Protein AF-A0A241T8P2-F1 (afdb_monomer_lite)

pLDDT: mean 74.99, std 16.69, range [45.44, 95.88]

Structure (mmCIF, N/CA/C/O backbone):
data_AF-A0A241T8P2-F1
#
_entry.id   AF-A0A241T8P2-F1
#
loop_
_atom_site.group_PDB
_atom_site.id
_atom_site.type_symbol
_atom_site.label_atom_id
_atom_site.label_alt_id
_atom_site.label_comp_id
_atom_site.label_asym_id
_atom_site.label_entity_id
_atom_site.label_seq_id
_atom_site.pdbx_PDB_ins_code
_atom_site.Cartn_x
_atom_site.Cartn_y
_atom_site.Cartn_z
_atom_site.occupancy
_atom_site.B_iso_or_equiv
_atom_site.auth_seq_id
_atom_site.auth_comp_id
_atom_site.auth_asym_id
_atom_site.auth_atom_id
_atom_site.pdbx_PDB_model_num
ATOM 1 N N . MET A 1 1 ? 19.088 -32.387 30.235 1.00 52.38 1 MET A N 1
ATOM 2 C CA . MET A 1 1 ? 18.187 -31.205 30.222 1.00 52.38 1 MET A CA 1
ATOM 3 C C . MET A 1 1 ? 18.501 -30.166 29.137 1.00 52.38 1 MET A C 1
ATOM 5 O O . MET A 1 1 ? 17.572 -29.505 28.700 1.00 52.38 1 MET A O 1
ATOM 9 N N . ARG A 1 2 ? 19.743 -30.046 28.636 1.00 56.91 2 ARG A N 1
ATOM 10 C CA . ARG A 1 2 ? 20.129 -29.011 27.650 1.00 56.91 2 ARG A CA 1
ATOM 11 C C . ARG A 1 2 ? 19.470 -29.129 26.260 1.00 56.91 2 ARG A C 1
ATOM 13 O O . ARG A 1 2 ? 19.161 -28.113 25.659 1.00 56.91 2 ARG A O 1
ATOM 20 N N . ILE A 1 3 ? 19.180 -30.345 25.788 1.00 60.09 3 ILE A N 1
ATOM 21 C CA . ILE A 1 3 ? 18.574 -30.579 24.457 1.00 60.09 3 ILE A CA 1
ATOM 22 C C . ILE A 1 3 ? 17.090 -30.168 24.410 1.00 60.09 3 ILE A C 1
ATOM 24 O O . ILE A 1 3 ? 16.635 -29.614 23.415 1.00 60.09 3 ILE A O 1
ATOM 28 N N . LYS A 1 4 ? 16.343 -30.362 25.509 1.00 55.84 4 LYS A N 1
ATOM 29 C CA . LYS A 1 4 ? 14.922 -29.970 25.595 1.00 55.84 4 LYS A CA 1
ATOM 30 C C . LYS A 1 4 ? 14.742 -28.444 25.566 1.00 55.84 4 LYS A C 1
ATOM 32 O O . LYS A 1 4 ? 13.799 -27.964 24.954 1.00 55.84 4 LYS A O 1
ATOM 37 N N . ALA A 1 5 ? 15.680 -27.701 26.162 1.00 59.94 5 ALA A N 1
ATOM 38 C CA . ALA A 1 5 ? 15.686 -26.236 26.146 1.00 59.94 5 ALA A CA 1
ATOM 39 C C . ALA A 1 5 ? 16.039 -25.650 24.761 1.00 59.94 5 ALA A C 1
ATOM 41 O O . ALA A 1 5 ? 15.539 -24.595 24.380 1.00 59.94 5 ALA A O 1
ATOM 42 N N . LEU A 1 6 ? 16.867 -26.353 23.983 1.00 57.59 6 LEU A N 1
ATOM 43 C CA . LEU A 1 6 ? 17.239 -25.961 22.617 1.00 57.59 6 LEU A CA 1
ATOM 44 C C . LEU A 1 6 ? 16.080 -26.171 21.622 1.00 57.59 6 LEU A C 1
ATOM 46 O O . LEU A 1 6 ? 15.851 -25.344 20.739 1.00 57.59 6 LEU A O 1
ATOM 50 N N . LEU A 1 7 ? 15.294 -27.234 21.818 1.00 59.84 7 LEU A N 1
ATOM 51 C CA . LEU A 1 7 ? 14.061 -27.494 21.065 1.00 59.84 7 LEU A CA 1
ATOM 52 C C . LEU A 1 7 ? 12.938 -26.496 21.393 1.00 59.84 7 LEU A C 1
ATOM 54 O O . LEU A 1 7 ? 12.213 -26.079 20.495 1.00 59.84 7 LEU A O 1
ATOM 58 N N . SER A 1 8 ? 12.811 -26.046 22.646 1.00 60.41 8 SER A N 1
ATOM 59 C CA . SER A 1 8 ? 11.834 -24.999 22.984 1.00 60.41 8 SER A CA 1
ATOM 60 C C . SER A 1 8 ? 12.214 -23.628 22.417 1.00 60.41 8 SER A C 1
ATOM 62 O O . SER A 1 8 ? 11.335 -22.857 22.047 1.00 60.41 8 SER A O 1
ATOM 6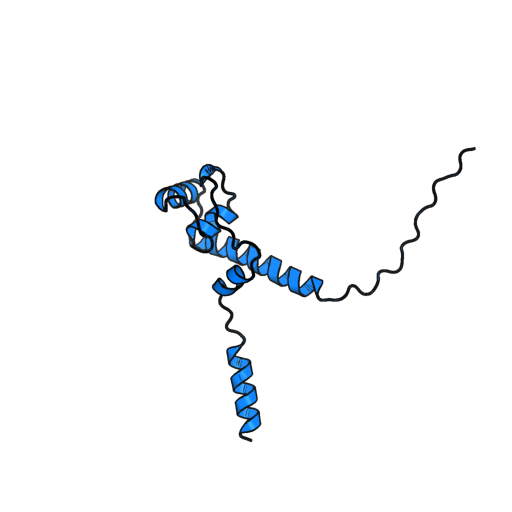4 N N . PHE A 1 9 ? 13.513 -23.323 22.309 1.00 61.62 9 PHE A N 1
ATOM 65 C CA . PHE A 1 9 ? 13.979 -22.041 21.773 1.00 61.62 9 PHE A CA 1
ATOM 66 C C . PHE A 1 9 ? 13.799 -21.941 20.250 1.00 61.62 9 PHE A C 1
ATOM 68 O O . PHE A 1 9 ? 13.499 -20.871 19.737 1.00 61.62 9 PHE A O 1
ATOM 75 N N . THR A 1 10 ? 13.909 -23.062 19.529 1.00 61.25 10 THR A N 1
ATOM 76 C CA . THR A 1 10 ? 13.723 -23.123 18.066 1.00 61.25 10 THR A CA 1
ATOM 77 C C . THR A 1 10 ? 12.260 -23.010 17.624 1.00 61.25 10 THR A C 1
ATOM 79 O O . THR A 1 10 ? 11.990 -22.466 16.557 1.00 61.25 10 THR A O 1
ATOM 82 N N . LEU A 1 11 ? 11.304 -23.425 18.459 1.00 61.06 11 LEU A N 1
ATOM 83 C CA . LEU A 1 11 ? 9.869 -23.235 18.203 1.00 61.06 11 LEU A CA 1
ATOM 84 C C . LEU A 1 11 ? 9.407 -21.778 18.386 1.00 61.06 11 LEU A C 1
ATOM 86 O O . LEU A 1 11 ? 8.476 -21.348 17.708 1.00 61.06 11 LEU A O 1
ATOM 90 N N . LEU A 1 12 ? 10.078 -20.997 19.241 1.00 60.25 12 LEU A N 1
ATOM 91 C CA . LEU A 1 12 ? 9.709 -19.600 19.510 1.00 60.25 12 LEU A CA 1
ATOM 92 C C . LEU A 1 12 ? 10.079 -18.638 18.364 1.00 60.25 12 LEU A C 1
ATOM 94 O O . LEU A 1 12 ? 9.509 -17.558 18.250 1.00 60.25 12 LEU A O 1
ATOM 98 N N . ILE A 1 13 ? 11.022 -19.029 17.502 1.00 58.53 13 ILE A N 1
ATOM 99 C CA . ILE A 1 13 ? 11.507 -18.208 16.378 1.00 58.53 13 ILE A CA 1
ATOM 100 C C . ILE A 1 13 ? 10.630 -18.341 15.119 1.00 58.53 13 ILE A C 1
ATOM 102 O O . ILE A 1 13 ? 10.804 -17.580 14.172 1.00 58.53 13 ILE A O 1
ATOM 106 N N . MET A 1 14 ? 9.681 -19.287 15.093 1.00 57.34 14 MET A N 1
ATOM 107 C CA . MET A 1 14 ? 8.834 -19.569 13.921 1.00 57.34 14 MET A CA 1
ATOM 108 C C . MET A 1 14 ? 7.494 -18.818 13.902 1.00 57.34 14 MET A C 1
ATOM 110 O O . MET A 1 14 ? 6.806 -18.839 12.887 1.00 57.34 14 MET A O 1
ATOM 114 N N . THR A 1 15 ? 7.110 -18.104 14.965 1.00 59.09 15 THR A N 1
ATOM 115 C CA . THR A 1 15 ? 5.838 -17.348 15.001 1.00 59.09 15 THR A CA 1
ATOM 116 C C . THR A 1 15 ? 5.971 -15.893 14.534 1.00 59.09 15 THR A C 1
ATOM 118 O O . THR A 1 15 ? 5.076 -15.085 14.763 1.00 59.09 15 THR A O 1
ATOM 121 N N . GLY A 1 16 ? 7.082 -15.541 13.881 1.00 51.25 16 GLY A N 1
ATOM 122 C CA . GLY A 1 16 ? 7.417 -14.174 13.469 1.00 51.25 16 GLY A CA 1
ATOM 123 C C . GLY A 1 16 ? 7.400 -13.927 11.958 1.00 51.25 16 GLY A C 1
ATOM 124 O O . GLY A 1 16 ? 8.191 -13.119 11.475 1.00 51.25 16 GLY A O 1
ATOM 125 N N . CYS A 1 17 ? 6.554 -14.607 11.179 1.00 55.12 17 CYS A N 1
ATOM 126 C CA . CYS A 1 17 ? 6.371 -14.242 9.771 1.00 55.12 17 CYS A CA 1
ATOM 127 C C . CYS A 1 17 ? 5.560 -12.941 9.681 1.00 55.12 17 CYS A C 1
ATOM 129 O O . CYS A 1 17 ? 4.333 -12.947 9.705 1.00 55.12 17 CYS A O 1
ATOM 131 N N . SER A 1 18 ? 6.276 -11.815 9.611 1.00 60.88 18 SER A N 1
ATOM 132 C CA . SER A 1 18 ? 5.726 -10.486 9.319 1.00 60.88 18 SER A CA 1
ATOM 133 C C . SER A 1 18 ? 4.823 -10.526 8.079 1.00 60.88 18 SER A C 1
ATOM 135 O O . SER A 1 18 ? 5.142 -11.196 7.095 1.00 60.88 18 SER A O 1
ATOM 137 N N . SER A 1 19 ? 3.732 -9.757 8.097 1.00 53.59 19 SER A N 1
ATOM 138 C CA . SER A 1 19 ? 2.792 -9.578 6.979 1.00 53.59 19 SER A CA 1
ATOM 139 C C . SER A 1 19 ? 3.477 -9.208 5.654 1.00 53.59 19 SER A C 1
ATOM 141 O O . SER A 1 19 ? 2.945 -9.499 4.586 1.00 53.59 19 SER A O 1
ATOM 143 N N . TYR A 1 20 ? 4.692 -8.651 5.699 1.00 54.34 20 TYR A N 1
ATOM 144 C CA . TYR A 1 20 ? 5.519 -8.381 4.520 1.00 54.34 20 TYR A CA 1
ATOM 145 C C . TYR A 1 20 ? 5.936 -9.652 3.752 1.00 54.34 20 TYR A C 1
ATOM 147 O O . TYR A 1 20 ? 5.991 -9.649 2.524 1.00 54.34 20 TYR A O 1
ATOM 155 N N . GLN A 1 21 ? 6.185 -10.767 4.449 1.00 54.19 21 GLN A N 1
ATOM 156 C CA . GLN A 1 21 ? 6.580 -12.033 3.816 1.00 54.19 21 GLN A CA 1
ATOM 157 C C . GLN A 1 21 ? 5.420 -12.703 3.074 1.00 54.19 21 GLN A C 1
ATOM 159 O O . GLN A 1 21 ? 5.643 -13.391 2.082 1.00 54.19 21 GLN A O 1
ATOM 164 N N . MET A 1 22 ? 4.173 -12.460 3.485 1.00 57.06 22 MET A N 1
ATOM 165 C CA . MET A 1 22 ? 3.011 -13.009 2.781 1.00 57.06 22 MET A CA 1
ATOM 166 C C . MET A 1 22 ? 2.884 -12.496 1.349 1.00 57.06 22 MET A C 1
ATOM 168 O O . MET A 1 22 ? 2.411 -13.215 0.472 1.00 57.06 22 MET A O 1
ATOM 172 N N . ASN A 1 23 ? 3.350 -11.280 1.088 1.00 54.97 23 ASN A N 1
ATOM 173 C CA . ASN A 1 23 ? 3.365 -10.729 -0.257 1.00 54.97 23 ASN A CA 1
ATOM 174 C C . ASN A 1 23 ? 4.444 -11.385 -1.149 1.00 54.97 23 ASN A C 1
ATOM 176 O O . ASN A 1 23 ? 4.297 -11.464 -2.368 1.00 54.97 23 ASN A O 1
ATOM 180 N N . GLN A 1 24 ? 5.492 -11.959 -0.540 1.00 53.25 24 GLN A N 1
ATOM 181 C CA . GLN A 1 24 ? 6.477 -12.797 -1.236 1.00 53.25 24 GLN A CA 1
ATOM 182 C C . GLN A 1 24 ? 5.980 -14.214 -1.547 1.00 53.25 24 GLN A C 1
ATOM 184 O O . GLN A 1 24 ? 6.607 -14.905 -2.345 1.00 53.25 24 GLN A O 1
ATOM 189 N N . LEU A 1 25 ? 4.822 -14.639 -1.025 1.00 59.44 25 LEU A N 1
ATOM 190 C CA . LEU A 1 25 ? 4.193 -15.912 -1.412 1.00 59.44 25 LEU A CA 1
ATOM 191 C C . LEU A 1 25 ? 3.638 -15.893 -2.854 1.00 59.44 25 LEU A C 1
ATOM 193 O O . LEU A 1 25 ? 2.939 -16.815 -3.263 1.00 59.44 25 LEU A O 1
ATOM 197 N N . GLY A 1 26 ? 3.930 -14.848 -3.638 1.00 55.56 26 GLY A N 1
ATOM 198 C CA . GLY A 1 26 ? 3.743 -14.829 -5.090 1.00 55.56 26 GLY A CA 1
ATOM 199 C C . GLY A 1 26 ? 2.298 -14.671 -5.559 1.00 55.56 26 GLY A C 1
ATOM 200 O O . GLY A 1 26 ? 2.051 -14.622 -6.759 1.00 55.56 26 GLY A O 1
ATOM 201 N N . LEU A 1 27 ? 1.332 -14.542 -4.647 1.00 63.31 27 LEU A N 1
ATOM 202 C CA . LEU A 1 27 ? -0.085 -14.494 -5.015 1.00 63.31 27 LEU A CA 1
ATOM 203 C C . LEU A 1 27 ? -0.481 -13.195 -5.743 1.00 63.31 27 LEU A C 1
ATOM 205 O O . LEU A 1 27 ? -1.489 -13.203 -6.450 1.00 63.31 27 LEU A O 1
ATOM 209 N N . ARG A 1 28 ? 0.281 -12.096 -5.584 1.00 70.38 28 ARG A N 1
ATOM 210 C CA . ARG A 1 28 ? 0.095 -10.792 -6.268 1.00 70.38 28 ARG A CA 1
ATOM 211 C C . ARG A 1 28 ? 1.412 -9.999 -6.437 1.00 70.38 28 ARG A C 1
ATOM 213 O O . ARG A 1 28 ? 1.400 -8.774 -6.443 1.00 70.38 28 ARG A O 1
ATOM 220 N N . SER A 1 29 ? 2.554 -10.672 -6.602 1.00 67.75 29 SER A N 1
ATOM 221 C CA . SER A 1 29 ? 3.877 -10.011 -6.634 1.00 67.75 29 SER A CA 1
ATOM 222 C C . SER A 1 29 ? 4.195 -9.234 -7.923 1.00 67.75 29 SER A C 1
ATOM 224 O O . SER A 1 29 ? 5.203 -8.529 -7.977 1.00 67.75 29 SER A O 1
ATOM 226 N N . SER A 1 30 ? 3.370 -9.344 -8.971 1.00 82.69 30 SER A N 1
ATOM 227 C CA . SER A 1 30 ? 3.598 -8.629 -10.234 1.00 82.69 30 SER A CA 1
ATOM 228 C C . SER A 1 30 ? 3.453 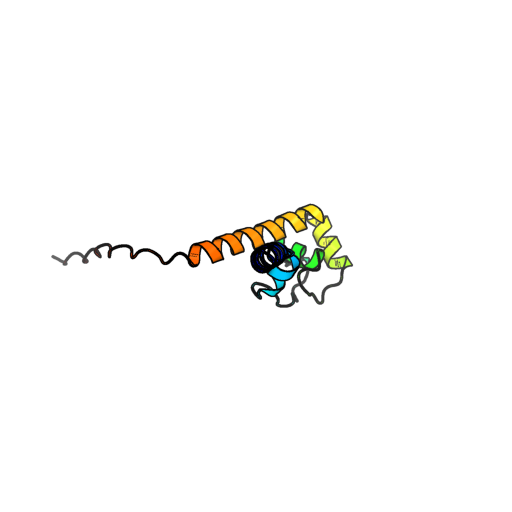-7.117 -10.062 1.00 82.69 30 SER A C 1
ATOM 230 O O . SER A 1 30 ? 2.647 -6.663 -9.255 1.00 82.69 30 SER A O 1
ATOM 232 N N . SER A 1 31 ? 4.197 -6.317 -10.826 1.00 86.31 31 SER A N 1
ATOM 233 C CA . SER A 1 31 ? 4.029 -4.862 -10.789 1.00 86.31 31 SER A CA 1
ATOM 234 C C . SER A 1 31 ? 2.678 -4.429 -11.369 1.00 86.31 31 SER A C 1
ATOM 236 O O . SER A 1 31 ? 2.136 -5.051 -12.285 1.00 86.31 31 SER A O 1
ATOM 238 N N . VAL A 1 32 ? 2.129 -3.342 -10.828 1.00 88.69 32 VAL A N 1
ATOM 239 C CA . VAL A 1 32 ? 0.913 -2.696 -11.328 1.00 88.69 32 VAL A CA 1
ATOM 240 C C . VAL A 1 32 ? 1.291 -1.581 -12.294 1.00 88.69 32 VAL A C 1
ATOM 242 O O . VAL A 1 32 ? 1.890 -0.580 -11.894 1.00 88.69 32 VAL A O 1
ATOM 245 N N . ASN A 1 33 ? 0.881 -1.725 -13.553 1.00 90.06 33 ASN A N 1
ATOM 246 C CA . ASN A 1 33 ? 1.110 -0.729 -14.608 1.00 90.06 33 ASN A CA 1
ATOM 247 C C . ASN A 1 33 ? -0.146 0.068 -14.990 1.00 90.06 33 ASN A C 1
ATOM 249 O O . ASN A 1 33 ? -0.097 0.917 -15.875 1.00 90.06 33 ASN A O 1
ATOM 253 N N . THR A 1 34 ? -1.265 -0.177 -14.315 1.00 91.00 34 THR A N 1
ATOM 254 C CA . THR A 1 34 ? -2.526 0.542 -14.516 1.00 91.00 34 THR A CA 1
ATOM 255 C C . THR A 1 34 ? -2.448 1.953 -13.916 1.00 91.00 34 THR A C 1
ATOM 257 O O . THR A 1 34 ? -1.720 2.174 -12.949 1.00 91.00 34 THR A O 1
ATOM 260 N N . TYR A 1 35 ? -3.174 2.932 -14.467 1.00 93.56 35 TYR A N 1
ATOM 261 C CA . TYR A 1 35 ? -3.283 4.254 -13.833 1.00 93.56 35 TYR A CA 1
ATOM 262 C C . TYR A 1 35 ? -4.109 4.186 -12.539 1.00 93.56 35 TYR A C 1
ATOM 264 O O . TYR A 1 35 ? -5.090 3.440 -12.506 1.00 93.56 35 TYR A O 1
ATOM 272 N N . PRO A 1 36 ? -3.803 5.003 -11.510 1.00 93.00 36 PRO A N 1
ATOM 273 C CA . PRO A 1 36 ? -4.488 4.942 -10.213 1.00 93.00 36 PRO A CA 1
ATOM 274 C C . PRO A 1 36 ? -6.017 5.069 -10.296 1.00 93.00 36 PRO A C 1
ATOM 276 O O . PRO A 1 36 ? -6.737 4.400 -9.559 1.00 93.00 36 PRO A O 1
ATOM 279 N N . ASN A 1 37 ? -6.527 5.843 -11.259 1.00 93.69 37 ASN A N 1
ATOM 280 C CA . ASN A 1 37 ? -7.966 6.029 -11.487 1.00 93.69 37 ASN A CA 1
ATOM 281 C C . ASN A 1 37 ? -8.698 4.725 -11.847 1.00 93.69 37 ASN A C 1
ATOM 283 O O . ASN A 1 37 ? -9.884 4.600 -11.558 1.00 93.69 37 ASN A O 1
ATOM 287 N N . TYR A 1 38 ? -7.997 3.772 -12.466 1.00 94.12 38 TYR A N 1
ATOM 288 C CA . TYR A 1 38 ? -8.535 2.471 -12.876 1.00 94.12 38 TYR A CA 1
ATOM 289 C C . TYR A 1 38 ? -8.068 1.325 -11.970 1.00 94.12 38 TYR A C 1
ATOM 291 O O . TYR A 1 38 ? -8.395 0.173 -12.236 1.00 94.12 38 TYR A O 1
ATOM 299 N N . MET A 1 39 ? -7.295 1.608 -10.914 1.00 93.31 39 MET A N 1
ATOM 300 C CA . MET A 1 39 ? -6.955 0.595 -9.918 1.00 93.31 39 MET A CA 1
ATOM 301 C C . MET A 1 39 ? -8.180 0.285 -9.057 1.00 93.31 39 MET A C 1
ATOM 303 O O . MET A 1 39 ? -8.887 1.195 -8.604 1.00 93.31 39 MET A O 1
ATOM 307 N N . ASP A 1 40 ? -8.390 -0.995 -8.765 1.00 92.12 40 ASP A N 1
ATOM 308 C CA . ASP A 1 40 ? -9.313 -1.413 -7.714 1.00 92.12 40 ASP A CA 1
ATOM 309 C C . ASP A 1 40 ? -8.851 -0.878 -6.357 1.00 92.12 40 ASP A C 1
ATOM 311 O O . ASP A 1 40 ? -7.664 -0.651 -6.132 1.00 92.12 40 ASP A O 1
ATOM 315 N N . THR A 1 41 ? -9.779 -0.707 -5.416 1.00 93.19 41 THR A N 1
ATOM 316 C CA . THR A 1 41 ? -9.475 -0.177 -4.075 1.00 93.19 41 THR A CA 1
ATOM 317 C C . THR A 1 41 ? -8.352 -0.944 -3.375 1.00 93.19 41 THR A C 1
ATOM 319 O O . THR A 1 41 ? -7.453 -0.335 -2.804 1.00 93.19 41 THR A O 1
ATOM 322 N N . ILE A 1 42 ? -8.365 -2.276 -3.467 1.00 91.25 42 ILE A N 1
ATOM 323 C CA . ILE A 1 42 ? -7.315 -3.123 -2.891 1.00 91.25 42 ILE A CA 1
ATOM 324 C C . ILE A 1 42 ? -5.980 -2.912 -3.601 1.00 91.25 42 ILE A C 1
ATOM 326 O O . ILE A 1 42 ? -4.958 -2.780 -2.941 1.00 91.25 42 ILE A O 1
ATOM 330 N N . GLU A 1 43 ? -5.977 -2.838 -4.931 1.00 91.12 43 GLU A N 1
ATOM 331 C CA . GLU A 1 43 ? -4.753 -2.633 -5.706 1.00 91.12 43 GLU A CA 1
ATOM 332 C C . GLU A 1 43 ? -4.135 -1.258 -5.432 1.00 91.12 43 GLU A C 1
ATOM 334 O O . GLU A 1 43 ? -2.928 -1.149 -5.223 1.00 91.12 43 GLU A O 1
ATOM 339 N N . LEU A 1 44 ? -4.973 -0.226 -5.330 1.00 94.25 44 LEU A N 1
ATOM 340 C CA . LEU A 1 44 ? -4.561 1.115 -4.940 1.00 94.25 44 LEU A CA 1
ATOM 341 C C . LEU A 1 44 ? -3.949 1.122 -3.532 1.00 94.25 44 LEU A C 1
ATOM 343 O O . LEU A 1 44 ? -2.903 1.732 -3.333 1.00 94.25 44 LEU A O 1
ATOM 347 N N . CYS A 1 45 ? -4.552 0.411 -2.575 1.00 92.88 45 CYS A N 1
ATOM 348 C CA . CYS A 1 45 ? -4.027 0.281 -1.214 1.00 92.88 45 CYS A CA 1
ATOM 349 C C . CYS A 1 45 ? -2.719 -0.528 -1.145 1.00 92.88 45 CYS A C 1
ATOM 351 O O . CYS A 1 45 ? -1.813 -0.163 -0.396 1.00 92.88 45 CYS A O 1
ATOM 353 N N . GLU A 1 46 ? -2.580 -1.596 -1.937 1.00 90.94 46 GLU A N 1
ATOM 354 C CA . GLU A 1 46 ? -1.334 -2.367 -2.054 1.00 90.94 46 GLU A CA 1
ATOM 355 C C . GLU A 1 46 ? -0.186 -1.494 -2.572 1.00 90.94 46 GLU A C 1
ATOM 357 O O . GLU A 1 46 ? 0.932 -1.556 -2.060 1.00 90.94 46 GLU A O 1
ATOM 362 N N . VAL A 1 47 ? -0.463 -0.662 -3.577 1.00 92.56 47 VAL A N 1
ATOM 363 C CA . VAL A 1 47 ? 0.515 0.268 -4.146 1.00 92.56 47 VAL A CA 1
ATOM 364 C C . VAL A 1 47 ? 0.821 1.413 -3.173 1.00 92.56 47 VAL A C 1
ATOM 366 O O . VAL A 1 47 ? 1.988 1.736 -2.956 1.00 92.56 47 VAL A O 1
ATOM 369 N N . ALA A 1 48 ? -0.199 2.003 -2.542 1.00 92.00 48 ALA A N 1
ATOM 370 C CA . ALA A 1 48 ? -0.048 3.115 -1.601 1.00 92.00 48 ALA A CA 1
ATOM 371 C C . ALA A 1 48 ? 0.800 2.747 -0.374 1.00 92.00 48 ALA A C 1
ATOM 373 O O . ALA A 1 48 ? 1.673 3.519 0.025 1.00 92.00 48 ALA A O 1
ATOM 374 N N . ASN A 1 49 ? 0.596 1.547 0.176 1.00 89.38 49 ASN A N 1
ATOM 375 C CA . ASN A 1 49 ? 1.346 1.040 1.327 1.00 89.38 49 ASN A CA 1
ATOM 376 C C . ASN A 1 49 ? 2.694 0.398 0.946 1.00 89.38 49 ASN A C 1
ATOM 378 O O . ASN A 1 49 ? 3.405 -0.106 1.813 1.00 89.38 49 ASN A O 1
ATOM 382 N N . GLY A 1 50 ? 3.070 0.412 -0.338 1.00 87.81 50 GLY A N 1
ATOM 383 C CA . GLY A 1 50 ? 4.357 -0.112 -0.804 1.00 87.81 50 GLY A CA 1
ATOM 384 C C . GLY A 1 50 ? 4.455 -1.638 -0.791 1.00 87.81 50 GLY A C 1
ATOM 385 O O . GLY A 1 50 ? 5.551 -2.188 -0.873 1.00 87.81 50 GLY A O 1
ATOM 386 N N . TYR A 1 51 ? 3.320 -2.331 -0.713 1.00 85.06 51 TYR A N 1
ATOM 387 C CA . TYR A 1 51 ? 3.266 -3.776 -0.873 1.00 85.06 51 TYR A CA 1
ATOM 388 C C . TYR A 1 51 ? 3.542 -4.158 -2.335 1.00 85.06 51 TYR A C 1
ATOM 390 O O . TYR A 1 51 ? 4.260 -5.118 -2.600 1.00 85.06 51 TYR A O 1
ATOM 398 N N . ARG A 1 52 ? 3.040 -3.402 -3.313 1.00 87.94 52 ARG A N 1
ATOM 399 C CA . ARG A 1 52 ? 3.174 -3.758 -4.733 1.00 87.94 52 ARG A CA 1
ATOM 400 C C . ARG A 1 52 ? 3.899 -2.674 -5.520 1.00 87.94 52 ARG A C 1
ATOM 402 O O . ARG A 1 52 ? 3.621 -1.489 -5.362 1.00 87.94 52 ARG A O 1
ATOM 409 N N . ALA A 1 53 ? 4.834 -3.083 -6.377 1.00 89.50 53 ALA A N 1
ATOM 410 C CA . ALA A 1 53 ? 5.578 -2.153 -7.221 1.00 89.50 53 ALA A CA 1
ATOM 411 C C . ALA A 1 53 ? 4.666 -1.537 -8.294 1.00 89.50 53 ALA A C 1
ATOM 413 O O . ALA A 1 53 ? 3.811 -2.224 -8.854 1.00 89.50 53 ALA A O 1
ATOM 414 N N . THR A 1 54 ? 4.875 -0.263 -8.622 1.00 91.19 54 THR A N 1
ATOM 415 C CA . THR A 1 54 ? 4.168 0.431 -9.704 1.00 91.19 54 THR A CA 1
ATOM 416 C C . THR A 1 54 ? 5.104 1.378 -10.448 1.00 91.19 54 THR A C 1
ATOM 418 O O . THR A 1 54 ? 6.082 1.857 -9.878 1.00 91.19 54 THR A O 1
ATOM 421 N N . ASN A 1 55 ? 4.770 1.681 -11.702 1.00 93.56 55 ASN A N 1
ATOM 422 C CA . ASN A 1 55 ? 5.407 2.752 -12.473 1.00 93.56 55 ASN A CA 1
ATOM 423 C C . ASN A 1 55 ? 4.704 4.114 -12.306 1.00 93.56 55 ASN A C 1
ATOM 425 O O . ASN A 1 55 ? 5.130 5.107 -12.891 1.00 93.56 55 ASN A O 1
ATOM 429 N N . GLN A 1 56 ? 3.618 4.173 -11.531 1.00 92.88 56 GLN A N 1
ATOM 430 C CA . GLN A 1 56 ? 2.873 5.405 -11.279 1.00 92.88 56 GLN A CA 1
ATOM 431 C C . GLN A 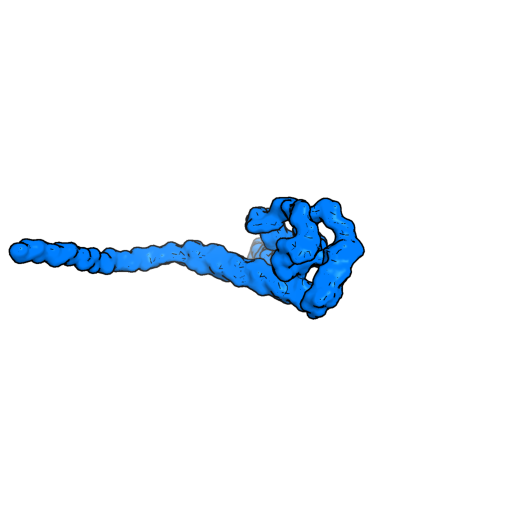1 56 ? 3.549 6.259 -10.200 1.00 92.88 56 GLN A C 1
ATOM 433 O O . GLN A 1 56 ? 4.244 5.760 -9.314 1.00 92.88 56 GLN A O 1
ATOM 438 N N . THR A 1 57 ? 3.339 7.575 -10.246 1.00 93.88 57 THR A N 1
ATOM 439 C CA . THR A 1 57 ? 3.945 8.485 -9.264 1.00 93.88 57 THR A CA 1
ATOM 440 C C . THR A 1 57 ? 3.251 8.370 -7.908 1.00 93.88 57 THR A C 1
ATOM 442 O O . THR A 1 57 ? 2.027 8.238 -7.838 1.00 93.88 57 THR A O 1
ATOM 445 N N . ARG A 1 58 ? 4.005 8.512 -6.810 1.00 91.75 58 ARG A N 1
ATOM 446 C CA . ARG A 1 58 ? 3.437 8.492 -5.446 1.00 91.75 58 ARG A CA 1
ATOM 447 C C . ARG A 1 58 ? 2.311 9.512 -5.268 1.00 91.75 58 ARG A C 1
ATOM 449 O O . ARG A 1 58 ? 1.301 9.196 -4.657 1.00 91.75 58 ARG A O 1
ATOM 456 N N . ILE A 1 59 ? 2.458 10.700 -5.859 1.00 93.69 59 ILE A N 1
ATOM 457 C CA . ILE A 1 59 ? 1.448 11.766 -5.797 1.00 93.69 59 ILE A CA 1
ATOM 458 C C . ILE A 1 59 ? 0.140 11.316 -6.456 1.00 93.69 59 ILE A C 1
ATOM 460 O O . ILE A 1 59 ? -0.923 11.504 -5.873 1.00 93.69 59 ILE A O 1
ATOM 464 N N . SER A 1 60 ? 0.204 10.681 -7.632 1.00 94.56 60 SER A N 1
ATOM 465 C CA . SER A 1 60 ? -0.999 10.191 -8.319 1.00 94.56 60 SER A CA 1
ATOM 466 C C . SER A 1 60 ? -1.737 9.127 -7.501 1.00 94.56 60 SER A C 1
ATOM 468 O O . SER A 1 60 ? -2.954 9.201 -7.346 1.00 94.56 60 SER A O 1
ATOM 470 N N . VAL A 1 61 ? -0.998 8.206 -6.881 1.00 94.81 61 VAL A N 1
ATOM 471 C CA . VAL A 1 61 ? -1.556 7.173 -5.999 1.00 94.81 61 VAL A CA 1
ATOM 472 C C . VAL A 1 61 ? -2.208 7.805 -4.766 1.00 94.81 61 VAL A C 1
ATOM 474 O O . VAL A 1 61 ? -3.371 7.530 -4.480 1.00 94.81 61 VAL A O 1
ATOM 477 N N . SER A 1 62 ? -1.505 8.707 -4.076 1.00 93.62 62 SER A N 1
ATOM 478 C CA . SER A 1 62 ? -2.032 9.387 -2.887 1.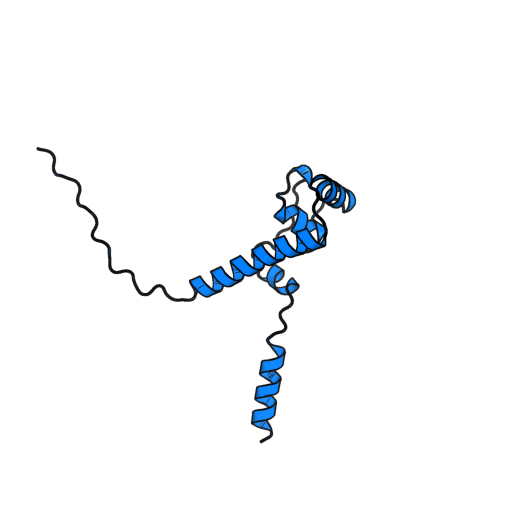00 93.62 62 SER A CA 1
ATOM 479 C C . SER A 1 62 ? -3.241 10.273 -3.197 1.00 93.62 62 SER A C 1
ATOM 481 O O . SER A 1 62 ? -4.161 10.352 -2.388 1.00 93.62 62 SER A O 1
ATOM 483 N N . SER A 1 63 ? -3.279 10.911 -4.369 1.00 95.19 63 SER A N 1
ATOM 484 C CA . SER A 1 63 ? -4.427 11.726 -4.781 1.00 95.19 63 SER A CA 1
ATOM 485 C C . SER A 1 63 ? -5.695 10.894 -4.978 1.00 95.19 63 SER A C 1
ATOM 487 O O . SER A 1 63 ? -6.769 11.297 -4.533 1.00 95.19 63 SER A O 1
ATOM 489 N N . GLU A 1 64 ? -5.579 9.701 -5.568 1.00 95.50 64 GLU A N 1
ATOM 490 C CA . GLU A 1 64 ? -6.717 8.793 -5.731 1.00 95.50 64 GLU A CA 1
ATOM 491 C C . GLU A 1 64 ? -7.117 8.145 -4.405 1.00 95.50 64 GLU A C 1
ATOM 493 O O . GLU A 1 64 ? -8.304 7.977 -4.132 1.00 95.50 64 GLU A O 1
ATOM 498 N N . GLN A 1 65 ? -6.149 7.847 -3.540 1.00 95.00 65 GLN A N 1
ATOM 499 C CA . GLN A 1 65 ? -6.415 7.355 -2.192 1.00 95.00 65 GLN A CA 1
ATOM 500 C C . GLN A 1 65 ? -7.233 8.378 -1.383 1.00 95.00 65 GLN A C 1
ATOM 502 O O . GLN A 1 65 ? -8.255 8.026 -0.788 1.00 95.00 65 GLN A O 1
ATOM 507 N N . TRP A 1 66 ? -6.843 9.657 -1.441 1.00 93.69 66 TRP A N 1
ATOM 508 C CA . TRP A 1 66 ? -7.576 10.760 -0.819 1.00 93.69 66 TRP A CA 1
ATOM 509 C C . TRP A 1 66 ? -8.980 10.923 -1.406 1.00 93.69 66 TRP A C 1
ATOM 511 O O . TRP A 1 66 ? -9.961 10.988 -0.672 1.00 93.69 66 TRP A O 1
ATOM 521 N N . LYS A 1 67 ? -9.099 10.916 -2.737 1.00 95.88 67 LYS A N 1
ATOM 522 C CA . LYS A 1 67 ? -10.383 11.030 -3.443 1.00 95.88 67 LYS A CA 1
ATOM 523 C C . LYS A 1 67 ? -11.376 9.926 -3.066 1.00 95.88 67 LYS A C 1
ATOM 525 O O . LYS A 1 67 ? -12.582 10.157 -3.088 1.00 95.88 67 LYS A O 1
ATOM 530 N N . ARG A 1 68 ? -10.882 8.738 -2.711 1.00 94.69 68 ARG A N 1
ATOM 531 C CA . ARG A 1 68 ? -11.688 7.593 -2.258 1.00 94.69 68 ARG A CA 1
ATOM 532 C C . ARG A 1 68 ? -11.899 7.551 -0.738 1.00 94.69 68 ARG A C 1
ATOM 534 O O . ARG A 1 68 ? -12.484 6.588 -0.253 1.00 94.69 68 ARG A O 1
ATOM 541 N N . ASN A 1 69 ? -11.458 8.570 0.006 1.00 95.00 69 ASN A N 1
ATOM 542 C CA . ASN A 1 69 ? -11.511 8.638 1.472 1.00 95.00 69 ASN A CA 1
ATOM 543 C C . ASN A 1 69 ? -10.868 7.420 2.165 1.00 95.00 69 ASN A C 1
ATOM 545 O O . ASN A 1 69 ? -11.357 6.937 3.186 1.00 95.00 69 ASN A O 1
ATOM 549 N N . LEU A 1 70 ? -9.777 6.899 1.600 1.00 93.88 70 LEU A N 1
ATOM 550 C CA . LEU A 1 70 ? -9.041 5.766 2.159 1.00 93.88 70 LEU A CA 1
ATOM 551 C C . LEU A 1 70 ? -7.868 6.284 2.995 1.00 93.88 70 LEU A C 1
ATOM 553 O O . LEU A 1 70 ? -6.933 6.862 2.450 1.00 93.88 70 LEU A O 1
ATOM 557 N N . THR A 1 71 ? -7.871 6.068 4.310 1.00 93.38 71 THR A N 1
ATOM 558 C CA . THR A 1 71 ? -6.676 6.357 5.121 1.00 93.38 71 THR A CA 1
ATOM 559 C C . THR A 1 71 ? -5.619 5.271 4.933 1.00 93.38 71 THR A C 1
ATOM 561 O O . THR A 1 71 ? -5.908 4.168 4.458 1.00 93.38 71 THR A O 1
ATOM 564 N N . THR A 1 72 ? -4.375 5.570 5.302 1.00 89.50 72 THR A N 1
ATOM 565 C CA . THR A 1 72 ? -3.281 4.592 5.275 1.00 89.50 72 THR A CA 1
ATOM 566 C C . THR A 1 72 ? -3.589 3.393 6.174 1.00 89.50 72 THR A C 1
ATOM 568 O O . THR A 1 72 ? -3.394 2.257 5.740 1.00 89.50 72 THR A O 1
ATOM 571 N N . GLU A 1 73 ? -4.141 3.615 7.379 1.00 90.88 73 GLU A N 1
ATOM 572 C CA . GLU A 1 73 ? -4.517 2.515 8.280 1.00 90.88 73 GLU A CA 1
ATOM 573 C C . GLU A 1 73 ? -5.642 1.674 7.683 1.00 90.88 73 GLU A C 1
ATOM 575 O O . GLU A 1 73 ? -5.558 0.448 7.675 1.00 90.88 73 GLU A O 1
ATOM 580 N N . ARG A 1 74 ? -6.664 2.318 7.102 1.00 92.62 74 ARG A N 1
ATOM 581 C CA . ARG A 1 74 ? -7.777 1.590 6.490 1.00 92.62 74 ARG A CA 1
ATOM 582 C C . ARG A 1 74 ? -7.321 0.748 5.301 1.00 92.62 74 ARG A C 1
ATOM 584 O O . ARG A 1 74 ? -7.782 -0.378 5.125 1.00 92.62 74 ARG A O 1
ATOM 591 N N . CYS A 1 75 ? -6.407 1.277 4.492 1.00 92.00 75 CYS A N 1
ATOM 592 C CA . CYS A 1 75 ? -5.780 0.509 3.424 1.00 92.00 75 CYS A CA 1
ATOM 593 C C . CYS A 1 75 ? -4.988 -0.686 3.967 1.00 92.00 75 CYS A C 1
ATOM 595 O O . CYS A 1 75 ? -5.036 -1.763 3.380 1.00 92.00 75 CYS A O 1
ATOM 597 N N . ASP A 1 76 ? -4.282 -0.521 5.085 1.00 90.12 76 ASP A N 1
ATOM 598 C CA . ASP A 1 76 ? -3.517 -1.603 5.702 1.00 90.12 76 ASP A CA 1
ATOM 599 C C . ASP A 1 76 ? -4.427 -2.716 6.246 1.00 90.12 76 ASP A C 1
ATOM 601 O O . ASP A 1 76 ? -4.161 -3.893 6.011 1.00 90.12 76 ASP A O 1
ATOM 605 N N . GLU A 1 77 ? -5.546 -2.363 6.883 1.00 90.25 77 GLU A N 1
ATOM 606 C CA . GLU A 1 77 ? -6.576 -3.316 7.316 1.00 90.25 77 GLU A CA 1
ATOM 607 C C . GLU A 1 77 ? -7.154 -4.116 6.147 1.00 90.25 77 GLU A C 1
ATOM 609 O O . GLU A 1 77 ? -7.163 -5.343 6.190 1.00 90.25 77 GLU A O 1
ATOM 614 N N . LEU A 1 78 ? -7.589 -3.436 5.081 1.00 89.62 78 LEU A N 1
ATOM 615 C CA . LEU A 1 78 ? -8.183 -4.077 3.903 1.00 89.62 78 LEU A CA 1
ATOM 616 C C . LEU A 1 78 ? -7.213 -5.051 3.228 1.00 89.62 78 LEU A C 1
ATOM 618 O O . LEU A 1 78 ? -7.586 -6.155 2.824 1.00 89.62 78 LEU A O 1
ATOM 622 N N . VAL A 1 79 ? -5.950 -4.643 3.109 1.00 88.25 79 VAL A N 1
ATOM 623 C CA . VAL A 1 79 ? -4.903 -5.483 2.530 1.00 88.25 79 VAL A CA 1
ATOM 624 C C . VAL A 1 79 ? -4.632 -6.683 3.441 1.00 88.25 79 VAL A C 1
ATOM 626 O O . VAL A 1 79 ? -4.595 -7.818 2.963 1.00 88.25 79 VAL A O 1
ATOM 629 N N . LYS A 1 80 ? -4.523 -6.474 4.757 1.00 85.00 80 LYS A N 1
ATOM 630 C CA . LYS A 1 80 ? -4.370 -7.561 5.734 1.00 85.00 80 LYS A CA 1
ATOM 631 C C . LYS A 1 80 ? -5.539 -8.539 5.682 1.00 85.00 80 LYS A C 1
ATOM 633 O O . LYS A 1 80 ? -5.285 -9.734 5.602 1.00 85.00 80 LYS A O 1
ATOM 638 N N . GLU A 1 81 ? -6.788 -8.081 5.673 1.00 86.31 81 GLU A N 1
ATOM 639 C CA . GLU A 1 81 ? -7.978 -8.939 5.572 1.00 86.31 81 GLU A CA 1
ATOM 640 C C . GLU A 1 81 ? -7.954 -9.819 4.313 1.00 86.31 81 GLU A C 1
ATOM 642 O O . GLU A 1 81 ? -8.247 -11.019 4.376 1.00 86.31 81 GLU A O 1
ATOM 647 N N . LEU A 1 82 ? -7.546 -9.263 3.168 1.00 84.56 82 LEU A N 1
ATOM 648 C CA . LEU A 1 82 ? -7.384 -10.026 1.930 1.00 84.56 82 LEU A CA 1
ATOM 649 C C . LEU A 1 82 ? -6.326 -11.131 2.083 1.00 84.56 82 LEU A C 1
ATOM 651 O O . LEU A 1 82 ? -6.545 -12.274 1.677 1.00 84.56 82 LEU A O 1
ATOM 655 N N . TYR A 1 83 ? -5.175 -10.803 2.666 1.00 76.69 83 TYR A N 1
ATOM 656 C CA . TYR A 1 83 ? -4.098 -11.766 2.876 1.00 76.69 83 TYR A CA 1
ATOM 657 C C . TYR A 1 83 ? -4.484 -12.829 3.912 1.00 76.69 83 TYR A C 1
ATOM 659 O O . TYR A 1 83 ? -4.309 -14.019 3.648 1.00 76.69 83 TYR A O 1
ATOM 667 N N . PHE A 1 84 ? -5.091 -12.437 5.033 1.00 80.38 84 PHE A N 1
ATOM 668 C CA . PHE A 1 84 ? -5.581 -13.350 6.066 1.00 80.38 84 PHE A CA 1
ATOM 669 C C . PHE A 1 84 ? -6.658 -14.294 5.531 1.00 80.38 84 PHE A C 1
ATOM 671 O O . PHE A 1 84 ? -6.541 -15.504 5.707 1.00 80.38 84 PHE A O 1
ATOM 678 N N . SER A 1 85 ? -7.674 -13.791 4.827 1.00 76.69 85 SER A N 1
ATOM 679 C CA . SER A 1 85 ? -8.731 -14.639 4.253 1.00 76.69 85 SER A CA 1
ATOM 680 C C . SER A 1 85 ? -8.178 -15.662 3.255 1.00 76.69 85 SER A C 1
ATOM 682 O O . SER A 1 85 ? -8.586 -16.825 3.263 1.00 76.69 85 SER A O 1
ATOM 684 N N . ARG A 1 86 ? -7.189 -15.278 2.438 1.00 70.44 86 ARG A N 1
ATOM 685 C CA . ARG A 1 86 ? -6.489 -16.205 1.533 1.00 70.44 86 ARG A CA 1
ATOM 686 C C . ARG A 1 86 ? -5.633 -17.218 2.277 1.00 70.44 86 ARG A C 1
ATOM 688 O O . ARG A 1 86 ? -5.621 -18.380 1.883 1.00 70.44 86 ARG A O 1
ATOM 695 N N . PHE A 1 87 ? -4.955 -16.805 3.342 1.00 73.00 87 PHE A N 1
ATOM 696 C CA . PHE A 1 87 ? -4.186 -17.709 4.189 1.00 73.00 87 PHE A CA 1
ATOM 697 C C . PHE A 1 87 ? -5.088 -18.770 4.822 1.00 73.00 87 PHE A C 1
ATOM 699 O O . PHE A 1 87 ? -4.832 -19.963 4.662 1.00 73.00 87 PHE A O 1
ATOM 706 N N . ILE A 1 88 ? -6.206 -18.354 5.425 1.00 72.88 88 ILE A N 1
ATOM 707 C CA . ILE A 1 88 ? -7.215 -19.275 5.959 1.00 72.88 88 ILE A CA 1
ATOM 708 C C . ILE A 1 88 ? -7.726 -20.211 4.861 1.00 72.88 88 ILE A C 1
ATOM 710 O O . ILE A 1 88 ? -7.765 -21.418 5.074 1.00 72.88 88 ILE A O 1
ATOM 714 N N . ARG A 1 89 ? -8.030 -19.692 3.663 1.00 69.06 89 ARG A N 1
ATOM 715 C CA . ARG A 1 89 ? -8.454 -20.520 2.524 1.00 69.06 89 ARG A CA 1
ATOM 716 C C . ARG A 1 89 ? -7.386 -21.531 2.095 1.00 69.06 89 ARG A C 1
ATOM 718 O O . ARG A 1 89 ? -7.713 -22.661 1.761 1.00 69.06 89 ARG A O 1
ATOM 725 N N . SER A 1 90 ? -6.112 -21.149 2.103 1.00 65.75 90 SER A N 1
ATOM 726 C CA . SER A 1 90 ? -5.015 -22.054 1.739 1.00 65.75 90 SER A CA 1
ATOM 727 C C . SER A 1 90 ? -4.832 -23.192 2.749 1.00 65.75 90 SER A C 1
ATOM 729 O O . SER A 1 90 ? -4.518 -24.311 2.352 1.00 65.75 90 SER A O 1
ATOM 731 N N . ILE A 1 91 ? -5.104 -22.935 4.033 1.00 72.38 91 ILE A N 1
ATOM 732 C CA . ILE A 1 91 ? -5.081 -23.947 5.097 1.00 72.38 91 ILE A CA 1
ATOM 733 C C . ILE A 1 91 ? -6.328 -24.833 5.051 1.00 72.38 91 ILE A C 1
ATOM 735 O O . ILE A 1 91 ? -6.252 -26.025 5.323 1.00 72.38 91 ILE A O 1
ATOM 739 N N . THR A 1 92 ? -7.498 -24.293 4.710 1.00 70.62 92 THR A N 1
ATOM 740 C CA . THR A 1 92 ? -8.705 -25.125 4.618 1.00 70.62 92 THR A CA 1
ATOM 741 C C . THR A 1 92 ? -8.680 -26.052 3.406 1.00 70.62 92 THR A C 1
ATOM 743 O O . THR A 1 92 ? -9.198 -27.159 3.502 1.00 70.62 92 THR A O 1
ATOM 746 N N . ILE A 1 93 ? -8.023 -25.662 2.307 1.00 60.56 93 ILE A N 1
ATOM 747 C CA . ILE A 1 93 ? -7.823 -26.515 1.120 1.00 60.56 93 ILE A CA 1
ATOM 748 C C . ILE A 1 93 ? -6.846 -27.676 1.393 1.00 60.56 93 ILE A C 1
ATOM 750 O O . ILE A 1 93 ? -6.918 -28.701 0.721 1.00 60.56 93 ILE A O 1
ATOM 754 N N . SER A 1 94 ? -5.955 -27.570 2.387 1.00 57.50 94 SER A N 1
ATOM 755 C CA . SER A 1 94 ? -5.056 -28.673 2.761 1.00 57.50 94 SER A CA 1
ATOM 756 C C . SER A 1 94 ? -5.701 -29.721 3.674 1.00 57.50 94 SER A C 1
ATOM 758 O O . SER A 1 94 ? -5.068 -30.736 3.966 1.00 57.50 94 SER A O 1
ATOM 760 N N . LYS A 1 95 ? -6.969 -29.537 4.077 1.00 48.94 95 LYS A N 1
ATOM 761 C CA . LYS A 1 95 ? -7.784 -30.639 4.592 1.00 48.94 95 LYS A CA 1
ATOM 762 C C . LYS A 1 95 ? -8.231 -31.468 3.381 1.00 48.94 95 LYS A C 1
ATOM 764 O O . LYS A 1 95 ? -9.041 -30.957 2.609 1.00 48.94 95 LYS A O 1
ATOM 769 N N . PRO A 1 96 ? -7.724 -32.702 3.179 1.00 49.38 96 PRO A N 1
ATOM 770 C CA . PRO A 1 96 ? -8.245 -33.557 2.127 1.00 49.38 96 PRO A CA 1
ATOM 771 C C . PRO A 1 96 ? -9.744 -33.698 2.362 1.00 49.38 96 PRO A C 1
ATOM 773 O O . PRO A 1 96 ? -10.185 -34.078 3.448 1.00 49.38 96 PRO A O 1
ATOM 776 N N . GLU A 1 97 ? -10.504 -33.283 1.359 1.00 49.72 97 GLU A N 1
ATOM 777 C CA . GLU A 1 97 ? -11.931 -33.510 1.254 1.00 49.72 97 GLU A CA 1
ATOM 778 C C . GLU A 1 97 ? -12.157 -35.011 1.441 1.00 49.72 97 GLU A C 1
ATOM 780 O O . GLU A 1 97 ? -11.783 -35.828 0.599 1.00 49.72 97 GLU A O 1
ATOM 785 N N . GLU A 1 98 ? -12.669 -35.383 2.614 1.00 50.50 98 GLU A N 1
ATOM 786 C CA . GLU A 1 98 ? -13.192 -36.717 2.855 1.00 50.50 98 GLU A CA 1
ATOM 787 C C . GLU A 1 98 ? -14.257 -36.946 1.789 1.00 50.50 98 GLU A C 1
ATOM 789 O O . GLU A 1 98 ? -15.251 -36.222 1.742 1.00 50.50 98 GLU A O 1
ATOM 794 N N . ALA A 1 99 ? -13.947 -37.870 0.878 1.00 45.44 99 ALA A N 1
ATOM 795 C CA . ALA A 1 99 ? -14.661 -38.125 -0.357 1.00 45.44 99 ALA A CA 1
ATOM 796 C C . ALA A 1 99 ? -16.177 -38.045 -0.150 1.00 45.44 99 ALA A C 1
ATOM 798 O O . ALA A 1 99 ? -16.789 -38.943 0.434 1.00 45.44 99 ALA A O 1
ATOM 799 N N . ALA A 1 100 ? -16.780 -36.965 -0.652 1.00 49.12 100 ALA A N 1
ATOM 800 C CA . ALA A 1 100 ? -18.217 -36.892 -0.807 1.00 49.12 100 ALA A CA 1
ATOM 801 C C . ALA A 1 100 ? -18.630 -38.081 -1.682 1.00 49.12 100 ALA A C 1
ATOM 803 O O . ALA A 1 100 ? -18.222 -38.197 -2.840 1.00 49.12 100 ALA A O 1
ATOM 804 N N . GLN A 1 101 ? -19.382 -39.007 -1.087 1.00 56.50 101 GLN A N 1
ATOM 805 C CA . GLN A 1 101 ? -19.943 -40.149 -1.793 1.00 56.50 101 GLN A CA 1
ATOM 806 C C . GLN A 1 101 ? -20.679 -39.651 -3.048 1.00 56.50 101 GLN A C 1
ATOM 808 O O . GLN A 1 101 ? -21.334 -38.605 -2.989 1.00 56.50 101 GLN A O 1
ATOM 813 N N . PRO A 1 102 ? -20.565 -40.358 -4.185 1.00 52.97 102 PRO A N 1
ATOM 814 C CA . PRO A 1 102 ? -21.095 -39.882 -5.452 1.00 52.97 102 PRO A CA 1
ATOM 815 C C . PRO A 1 102 ? -22.608 -39.689 -5.341 1.00 52.97 102 PRO A C 1
ATOM 817 O O . PRO A 1 102 ? -23.361 -40.647 -5.168 1.00 52.97 102 PRO A O 1
ATOM 820 N N . VAL A 1 103 ? -23.052 -38.435 -5.441 1.00 64.50 103 VAL A N 1
ATOM 821 C CA . VAL A 1 103 ? -24.471 -38.102 -5.569 1.00 64.50 103 VAL A CA 1
ATOM 822 C C . VAL A 1 103 ? -24.961 -38.727 -6.882 1.00 64.50 103 VAL A C 1
ATOM 824 O O . VAL A 1 103 ? -24.377 -38.442 -7.932 1.00 64.50 103 VAL A O 1
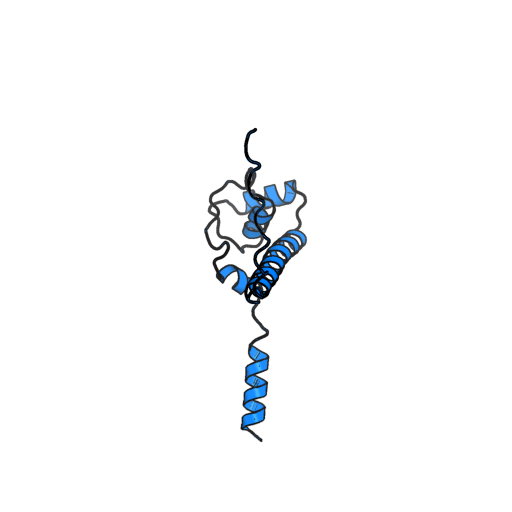ATOM 827 N N . PRO A 1 104 ? -25.987 -39.597 -6.864 1.00 59.94 104 PRO A N 1
ATOM 828 C CA . PRO A 1 104 ? -26.448 -40.272 -8.069 1.00 59.94 104 PRO A CA 1
ATOM 829 C C . PRO A 1 104 ? -26.975 -39.251 -9.082 1.00 59.94 104 PRO A C 1
ATOM 831 O O . PRO A 1 104 ? -27.850 -38.439 -8.782 1.00 59.94 104 PRO A O 1
ATOM 834 N N . THR A 1 105 ? -26.424 -39.295 -10.294 1.00 63.56 105 THR A N 1
ATOM 835 C CA . THR A 1 105 ? -26.843 -38.468 -11.429 1.00 63.56 105 THR A CA 1
ATOM 836 C C . THR A 1 105 ? -28.266 -38.852 -11.854 1.00 63.56 105 THR A C 1
ATOM 838 O O . THR A 1 105 ? -28.503 -40.026 -12.149 1.00 63.56 105 THR A O 1
ATOM 841 N N . PRO A 1 106 ? -29.226 -37.911 -11.929 1.00 61.69 106 PRO A N 1
ATOM 842 C CA . PRO A 1 106 ? -30.536 -38.197 -12.501 1.00 61.69 106 PRO A CA 1
ATOM 843 C C . PRO A 1 106 ? -30.400 -38.543 -13.991 1.00 61.69 106 PRO A C 1
ATOM 845 O O . PRO A 1 106 ? -29.869 -37.755 -14.774 1.00 61.69 106 PRO A O 1
ATOM 848 N N . LEU A 1 107 ? -30.869 -39.729 -14.383 1.00 67.19 107 LEU A N 1
ATOM 849 C CA . LEU A 1 107 ? -30.971 -40.139 -15.785 1.00 67.19 107 LEU A CA 1
ATOM 850 C C . LEU A 1 107 ? -32.030 -39.279 -16.505 1.00 67.19 107 LEU A C 1
ATOM 852 O O . LEU A 1 107 ? -33.097 -39.041 -15.934 1.00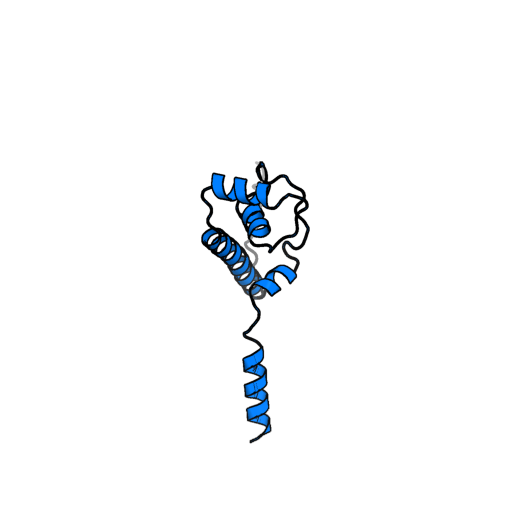 67.19 107 LEU A O 1
ATOM 856 N N . PRO A 1 108 ? -31.786 -38.831 -17.751 1.00 61.41 108 PRO A N 1
ATOM 857 C CA . PRO A 1 108 ? -32.789 -38.110 -18.523 1.00 61.41 108 PRO A CA 1
ATOM 858 C C . PRO A 1 108 ? -33.987 -39.016 -18.838 1.00 61.41 108 PRO A C 1
ATOM 860 O O . PRO A 1 108 ? -33.832 -40.190 -19.184 1.00 61.41 108 PRO A O 1
ATOM 863 N N . ALA A 1 109 ? -35.192 -38.456 -18.709 1.00 61.41 109 ALA A N 1
ATOM 864 C CA . ALA A 1 109 ? -36.442 -39.151 -18.986 1.00 61.41 109 ALA A CA 1
ATOM 865 C C . ALA A 1 109 ? -36.512 -39.604 -20.454 1.00 61.41 109 ALA A C 1
ATOM 867 O O . ALA A 1 109 ? -36.188 -38.852 -21.374 1.00 61.41 109 ALA A O 1
ATOM 868 N N . LYS A 1 110 ? -36.945 -40.852 -20.661 1.00 58.69 110 LYS A N 1
ATOM 869 C CA . LYS A 1 110 ? -37.148 -41.446 -21.987 1.00 58.69 110 LYS A CA 1
ATOM 870 C C . LYS A 1 110 ? -38.310 -40.729 -22.701 1.00 58.69 110 LYS A C 1
ATOM 872 O O . LYS A 1 110 ? -39.346 -40.542 -22.059 1.00 58.69 110 LYS A O 1
ATOM 877 N N . PRO A 1 111 ? -38.183 -40.361 -23.989 1.00 61.06 111 PRO A N 1
ATOM 878 C CA . PRO A 1 111 ? -39.320 -39.874 -24.763 1.00 61.06 111 PRO A CA 1
ATOM 879 C C . PRO A 1 111 ? -40.348 -41.002 -24.938 1.00 61.06 111 PRO A C 1
ATOM 881 O O . PRO A 1 111 ? -39.953 -42.153 -25.152 1.00 61.06 111 PRO A O 1
ATOM 884 N N . GLN A 1 112 ? -41.633 -40.664 -24.803 1.00 50.50 112 GLN A N 1
ATOM 885 C CA . GLN A 1 112 ? -42.763 -41.532 -25.160 1.00 50.50 112 GLN A CA 1
ATOM 886 C C . GLN A 1 112 ? -42.985 -41.527 -26.670 1.00 50.50 112 GLN A C 1
ATOM 888 O O . GLN A 1 112 ? -42.784 -40.450 -27.279 1.00 50.50 112 GLN A O 1
#

Organism: NCBI:txid689

Secondary structure (DSSP, 8-state):
-HHHHHHHHHHHTSS---HHHHHHTSSS-SPB-S-GGGS-HHHHHHHHTTSS-BSS-HHHHHHHHHHTT--HHHHHHHHHHHHHHHHHHHHHHTS-------PPPPPPPPP-

Sequence (112 aa):
MRIKALLSFTLLIMTGCSSYQMNQLGLRSSSVNTYPNYMDTIELCEVANGYRATNQTRISVSSEQWKRNLTTERCDELVKELYFSRFIRSITISKPEEAAQPVPTPLPAKPQ

Radius of gyration: 22.94 Å; chains: 1; bounding box: 63×53×55 Å

Foldseek 3Di:
DVVVVVVVVVVVVPVPPPPLVLLVVVPQAAADADQLVPDDLLRLLCVQLVVHHYPDDNVRSVVSCVVVVHDNVNSVVVNVVVSVVVVVVVVVPVPPDPDDDDDDDDDDDDDD